Protein AF-A0A7C7SP06-F1 (afdb_monomer)

Nearest PDB structures (foldseek):
  2fic-assembly3_B  TM=8.938E-01  e=1.751E+00  Homo sapiens
  7n6g-assembly1_3I  TM=9.439E-01  e=5.041E+00  Chlamydomonas reinhardtii
  3qo8-assembly1_A-2  TM=9.342E-01  e=4.417E+00  Candida albicans
  8sza-assembly1_B  TM=9.065E-01  e=4.417E+00  Homo sapiens

pLDDT: mean 90.69, std 10.82, range [52.47, 98.25]

Radius of gyration: 15.61 Å; Cα contacts (8 Å, |Δi|>4): 30; chains: 1; bounding box: 33×17×46 Å

Mean predicted aligned error: 4.69 Å

Solvent-accessible surface area (backbone atoms only — not comparable to full-atom values): 3679 Å² total; per-residue (Å²): 138,64,70,68,65,52,52,52,50,52,51,52,54,50,47,53,52,45,52,53,50,40,50,53,44,48,55,50,44,57,51,43,74,68,38,95,80,56,53,63,70,56,47,51,50,46,51,53,52,38,50,56,41,51,54,52,44,54,57,48,52,67,70,76,108

Secondary structure (DSSP, 8-state):
--HHHHHHHHHHHHHHHHHHHHHHHHHHHHHHHHSSS--HHHHHHHHHHHHHHHHHHHHHHHHH-

Foldseek 3Di:
DVVVVVVLVVLVVVLVVLVVLLVVLVVVLVVLVPDPPRPVVVNVVSVVVSVVSVVVNVVSVVVND

Structure (mmCIF, N/CA/C/O backbone):
data_AF-A0A7C7SP06-F1
#
_entry.id   AF-A0A7C7SP06-F1
#
loop_
_atom_site.group_PDB
_atom_site.id
_atom_site.type_symbol
_atom_site.label_atom_id
_atom_site.label_alt_id
_atom_site.label_comp_id
_atom_site.label_asym_id
_atom_site.label_entity_id
_atom_site.label_seq_id
_atom_site.pdbx_PDB_ins_code
_atom_site.Cartn_x
_atom_site.Cartn_y
_atom_site.Cartn_z
_atom_site.o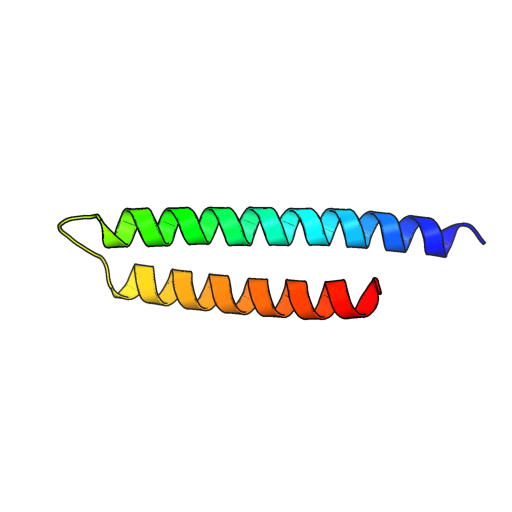ccupancy
_atom_site.B_iso_or_equiv
_atom_site.auth_seq_id
_atom_site.auth_comp_id
_atom_site.auth_asym_id
_atom_site.auth_atom_id
_atom_site.pdbx_PDB_model_num
ATOM 1 N N . MET A 1 1 ? 15.437 -7.922 -31.185 1.00 52.47 1 MET A N 1
ATOM 2 C CA . MET A 1 1 ? 15.586 -7.031 -30.006 1.00 52.47 1 MET A CA 1
ATOM 3 C C . MET A 1 1 ? 14.280 -6.285 -29.653 1.00 52.47 1 MET A C 1
ATOM 5 O O . MET A 1 1 ? 14.329 -5.124 -29.276 1.00 52.47 1 MET A O 1
ATOM 9 N N . GLN A 1 2 ? 13.102 -6.924 -29.739 1.00 58.47 2 GLN A N 1
ATOM 10 C CA . GLN A 1 2 ? 11.810 -6.297 -29.378 1.00 58.47 2 GLN A CA 1
ATOM 11 C C . GLN A 1 2 ? 11.346 -6.646 -27.947 1.00 58.47 2 GLN A C 1
ATOM 13 O O . GLN A 1 2 ? 10.699 -5.833 -27.297 1.00 58.47 2 GLN A O 1
ATOM 18 N N . ASN A 1 3 ? 11.790 -7.793 -27.420 1.00 60.97 3 ASN A N 1
ATOM 19 C CA . ASN A 1 3 ? 11.305 -8.391 -26.169 1.00 60.97 3 ASN A CA 1
ATOM 20 C C . ASN A 1 3 ? 11.591 -7.558 -24.894 1.00 60.97 3 ASN A C 1
ATOM 22 O O . ASN A 1 3 ? 10.812 -7.557 -23.948 1.00 60.97 3 ASN A O 1
ATOM 26 N N . THR A 1 4 ? 12.688 -6.793 -24.861 1.00 64.50 4 THR A N 1
ATOM 27 C CA . THR A 1 4 ? 13.074 -5.991 -23.682 1.00 64.50 4 THR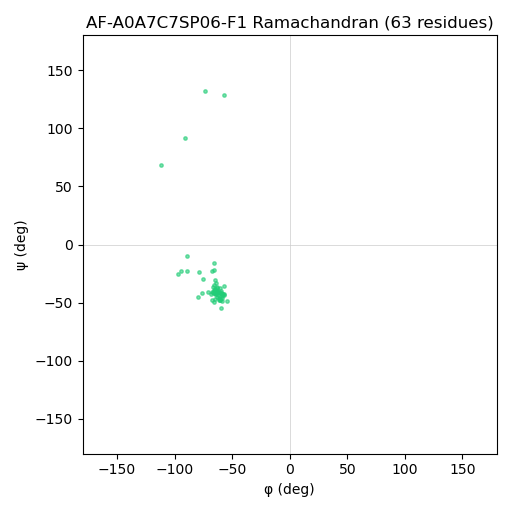 A CA 1
ATOM 28 C C . THR A 1 4 ? 12.229 -4.727 -23.502 1.00 64.50 4 THR A C 1
ATOM 30 O O . THR A 1 4 ? 11.996 -4.292 -22.377 1.00 64.50 4 THR A O 1
ATOM 33 N N . ARG A 1 5 ? 11.722 -4.140 -24.596 1.00 65.62 5 ARG A N 1
ATOM 34 C CA . ARG A 1 5 ? 10.881 -2.927 -24.554 1.00 65.62 5 ARG A CA 1
ATOM 35 C C . ARG A 1 5 ? 9.432 -3.213 -24.163 1.00 65.62 5 ARG A C 1
ATOM 37 O O . ARG A 1 5 ? 8.729 -2.305 -23.727 1.00 65.62 5 ARG A O 1
ATOM 44 N N . GLU A 1 6 ? 8.967 -4.436 -24.383 1.00 70.38 6 GLU A N 1
ATOM 45 C CA . GLU A 1 6 ? 7.634 -4.880 -23.967 1.00 70.38 6 GLU A CA 1
ATOM 46 C C . GLU A 1 6 ? 7.629 -5.224 -22.479 1.00 70.38 6 GLU A C 1
ATOM 48 O O . GLU A 1 6 ? 6.782 -4.709 -21.755 1.00 70.38 6 GLU A O 1
ATOM 53 N N . ALA A 1 7 ? 8.646 -5.954 -22.005 1.00 74.94 7 ALA A N 1
ATOM 54 C CA . ALA A 1 7 ? 8.827 -6.249 -20.585 1.00 74.94 7 ALA A CA 1
ATOM 55 C C . ALA A 1 7 ? 8.857 -4.974 -19.720 1.00 74.94 7 ALA A C 1
ATOM 57 O O . ALA A 1 7 ? 8.079 -4.859 -18.777 1.00 74.94 7 ALA A O 1
ATOM 58 N N . SER A 1 8 ? 9.653 -3.969 -20.106 1.00 79.44 8 SER A N 1
ATOM 59 C CA . SER A 1 8 ? 9.733 -2.691 -19.379 1.00 79.44 8 SER A CA 1
ATOM 60 C C . SER A 1 8 ? 8.408 -1.906 -19.385 1.00 79.44 8 SER A C 1
ATOM 62 O O . SER A 1 8 ? 8.054 -1.272 -18.393 1.00 79.44 8 SER A O 1
ATOM 64 N N . ARG A 1 9 ? 7.609 -1.991 -20.462 1.00 84.06 9 ARG A N 1
ATOM 65 C CA . ARG A 1 9 ? 6.266 -1.382 -20.502 1.00 84.06 9 ARG A CA 1
ATOM 66 C C . ARG A 1 9 ? 5.284 -2.078 -19.564 1.00 84.06 9 ARG A C 1
ATOM 68 O O . ARG A 1 9 ? 4.527 -1.399 -18.875 1.00 84.06 9 ARG A O 1
ATOM 75 N N . THR A 1 10 ? 5.304 -3.407 -19.516 1.00 89.12 10 THR A N 1
ATOM 76 C CA . THR A 1 10 ? 4.475 -4.183 -18.585 1.00 89.12 10 THR A CA 1
ATOM 77 C C . THR A 1 10 ? 4.875 -3.929 -17.133 1.00 89.12 10 THR A C 1
ATOM 79 O O . THR A 1 10 ? 4.003 -3.800 -16.277 1.00 89.12 10 THR A O 1
ATOM 82 N N . GLU A 1 11 ? 6.170 -3.804 -16.848 1.00 90.56 11 GLU A N 1
ATOM 83 C CA . GLU A 1 11 ? 6.680 -3.492 -15.511 1.00 90.56 11 GLU A CA 1
ATOM 84 C C . GLU A 1 11 ? 6.290 -2.080 -15.055 1.00 90.56 11 GLU A C 1
ATOM 86 O O . GLU A 1 11 ? 5.841 -1.926 -13.922 1.00 90.56 11 GLU A O 1
ATOM 91 N N . ASN A 1 12 ? 6.339 -1.077 -15.939 1.00 91.69 12 ASN A N 1
ATOM 92 C CA . ASN A 1 12 ? 5.841 0.271 -15.636 1.00 91.69 12 ASN A CA 1
ATOM 93 C C . ASN A 1 12 ? 4.328 0.286 -15.360 1.00 91.69 12 ASN A C 1
ATOM 95 O O . ASN A 1 12 ? 3.890 0.855 -14.363 1.00 91.69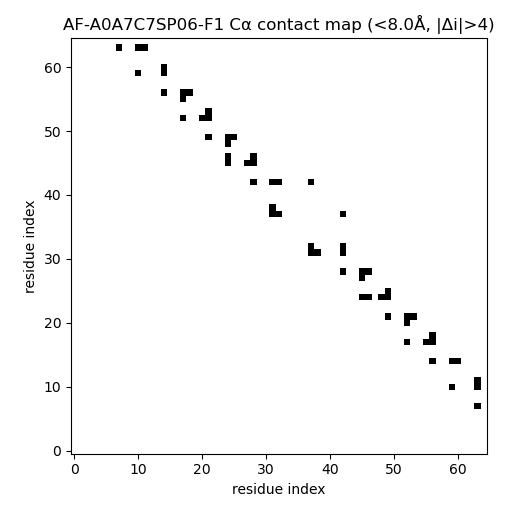 12 ASN A O 1
ATOM 99 N N . ALA A 1 13 ? 3.521 -0.399 -16.177 1.00 93.62 13 ALA A N 1
ATOM 100 C CA . ALA A 1 13 ? 2.078 -0.503 -15.937 1.00 93.62 13 ALA A CA 1
ATOM 101 C C . ALA A 1 13 ? 1.761 -1.231 -14.615 1.00 93.62 13 ALA A C 1
ATOM 103 O O . ALA A 1 13 ? 0.820 -0.885 -13.895 1.00 93.62 13 ALA A O 1
ATOM 104 N N . TYR A 1 14 ? 2.558 -2.245 -14.270 1.00 93.62 14 TYR A N 1
ATOM 105 C CA . TYR A 1 14 ? 2.433 -2.937 -12.994 1.00 93.62 14 TYR A CA 1
ATOM 106 C C . TYR A 1 14 ? 2.813 -2.030 -11.814 1.00 93.62 14 TYR A C 1
ATOM 108 O O . TYR A 1 14 ? 2.095 -2.017 -10.812 1.00 93.62 14 TYR A O 1
ATOM 116 N N . LEU A 1 15 ? 3.871 -1.223 -11.949 1.00 95.19 15 LEU A N 1
ATOM 117 C CA . LEU A 1 15 ? 4.272 -0.220 -10.960 1.00 95.19 15 LEU A CA 1
ATOM 118 C C . LEU A 1 15 ? 3.158 0.805 -10.712 1.00 95.19 15 LEU A C 1
ATOM 120 O O . LEU A 1 15 ? 2.776 1.024 -9.563 1.00 95.19 15 LEU A O 1
ATOM 124 N N . GLU A 1 16 ? 2.576 1.365 -11.773 1.00 96.56 16 GLU A N 1
ATOM 125 C CA . GLU A 1 16 ? 1.439 2.290 -11.679 1.00 96.56 16 GLU A CA 1
ATOM 126 C C . GLU A 1 16 ? 0.251 1.655 -10.942 1.00 96.56 16 GLU A C 1
ATOM 128 O O . GLU A 1 16 ? -0.346 2.271 -10.055 1.00 96.56 16 GLU A O 1
ATOM 133 N N . SER A 1 17 ? -0.059 0.385 -11.231 1.00 97.06 17 SER A N 1
ATOM 134 C CA . SER A 1 17 ? -1.114 -0.336 -10.515 1.00 97.06 17 SER A CA 1
ATOM 135 C C . SER A 1 17 ? -0.807 -0.504 -9.025 1.00 97.06 17 SER A C 1
ATOM 137 O O . SER A 1 17 ? -1.717 -0.383 -8.199 1.00 97.06 17 SER A O 1
ATOM 139 N N . LEU A 1 18 ? 0.442 -0.803 -8.661 1.00 97.25 18 LEU A N 1
ATOM 140 C CA . LEU A 1 18 ? 0.848 -0.926 -7.262 1.00 97.25 18 LEU A CA 1
ATOM 141 C C . LEU A 1 18 ? 0.750 0.417 -6.530 1.00 97.25 18 LEU A C 1
ATOM 143 O O . LEU A 1 18 ? 0.238 0.450 -5.410 1.00 97.25 18 LEU A O 1
ATOM 147 N N . LEU A 1 19 ? 1.169 1.513 -7.166 1.00 97.06 19 LEU A N 1
ATOM 148 C CA . LEU A 1 19 ? 1.055 2.868 -6.621 1.00 97.06 19 LEU A CA 1
ATOM 149 C C . LEU A 1 19 ? -0.411 3.244 -6.369 1.00 97.06 19 LEU A C 1
ATOM 151 O O . LEU A 1 19 ? -0.756 3.641 -5.254 1.00 97.06 19 LEU A O 1
ATOM 155 N N . ALA A 1 20 ? -1.292 3.004 -7.344 1.00 98.00 20 ALA A N 1
ATOM 156 C CA . ALA A 1 20 ? -2.726 3.250 -7.199 1.00 98.00 20 ALA A CA 1
ATOM 157 C C . ALA A 1 20 ? -3.346 2.429 -6.051 1.00 98.00 20 ALA A C 1
ATOM 159 O O . ALA A 1 20 ? -4.131 2.944 -5.252 1.00 98.00 20 ALA A O 1
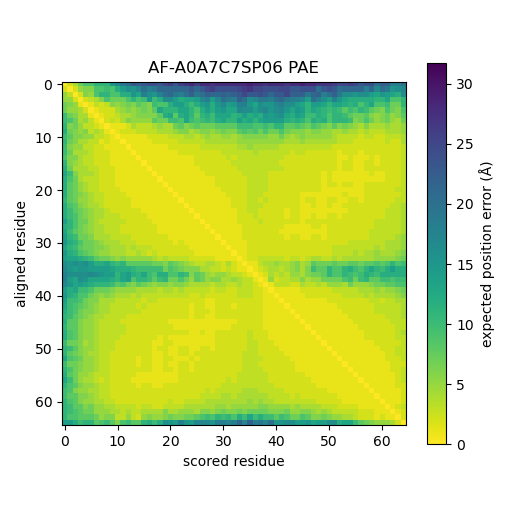ATOM 160 N N . LYS A 1 21 ? -2.964 1.151 -5.908 1.00 97.62 21 LYS A N 1
ATOM 161 C CA . LYS A 1 21 ? -3.415 0.303 -4.789 1.00 97.62 21 LYS A CA 1
ATOM 162 C C . LYS A 1 21 ? -2.910 0.818 -3.440 1.00 97.62 21 LYS A C 1
ATOM 164 O O . LYS A 1 21 ? -3.667 0.832 -2.469 1.00 97.62 21 LYS A O 1
ATOM 169 N N . HIS A 1 22 ? -1.651 1.244 -3.369 1.00 98.00 22 HIS A N 1
ATOM 170 C CA . HIS A 1 22 ? -1.056 1.798 -2.155 1.00 98.00 22 HIS A CA 1
ATOM 171 C C . HIS A 1 22 ? -1.769 3.085 -1.706 1.00 98.00 22 HIS A C 1
ATOM 173 O O . HIS A 1 22 ? -2.047 3.262 -0.513 1.00 98.00 22 HIS A O 1
ATOM 179 N N . GLU A 1 23 ? -2.107 3.965 -2.648 1.00 97.94 23 GLU A N 1
ATOM 180 C CA . GLU A 1 23 ? -2.878 5.179 -2.382 1.00 97.94 23 GLU A CA 1
ATOM 181 C C . GLU A 1 23 ? -4.300 4.852 -1.908 1.00 97.94 23 GLU A C 1
ATOM 183 O O . GLU A 1 23 ? -4.723 5.334 -0.856 1.00 97.94 23 GLU A O 1
ATOM 188 N N . ALA A 1 24 ? -4.999 3.940 -2.590 1.00 97.81 24 ALA A N 1
ATOM 189 C CA . ALA A 1 24 ? -6.344 3.521 -2.201 1.00 97.81 24 ALA A CA 1
ATOM 190 C C . ALA A 1 24 ? -6.394 2.932 -0.779 1.00 97.81 24 ALA A C 1
ATOM 192 O O . ALA A 1 24 ? -7.291 3.253 0.003 1.00 97.81 24 ALA A O 1
ATOM 193 N N . ILE A 1 25 ? -5.419 2.097 -0.405 1.00 97.50 25 ILE A N 1
ATOM 194 C CA . ILE A 1 25 ? -5.330 1.552 0.958 1.00 97.50 25 ILE A CA 1
ATOM 195 C C . ILE A 1 25 ? -5.029 2.657 1.971 1.00 97.50 25 ILE A C 1
ATOM 197 O O . ILE A 1 25 ? -5.577 2.630 3.071 1.00 97.50 25 ILE A O 1
ATOM 201 N N . SER A 1 26 ? -4.202 3.641 1.611 1.00 97.50 26 SER A N 1
ATOM 202 C CA . SER A 1 26 ? -3.938 4.802 2.469 1.00 97.50 26 SER A CA 1
ATOM 203 C C . SER A 1 26 ? -5.221 5.581 2.753 1.00 97.50 26 SER A C 1
ATOM 205 O O . SER A 1 26 ? -5.543 5.797 3.917 1.00 97.50 26 SER A O 1
ATOM 207 N N . GLY A 1 27 ? -6.010 5.880 1.716 1.00 97.19 27 GLY A N 1
ATOM 208 C CA . GLY A 1 27 ? -7.304 6.546 1.875 1.00 97.19 27 GLY A CA 1
ATOM 209 C C . GLY A 1 27 ? -8.281 5.749 2.744 1.00 97.19 27 GLY A C 1
ATOM 210 O O . GLY A 1 27 ? -8.946 6.320 3.605 1.00 97.19 27 GLY A O 1
ATOM 211 N N . ARG A 1 28 ? -8.323 4.418 2.593 1.00 95.81 28 ARG A N 1
ATOM 212 C CA . ARG A 1 28 ? -9.156 3.546 3.442 1.00 95.81 28 ARG A CA 1
ATOM 213 C C . ARG A 1 28 ? -8.706 3.547 4.901 1.00 95.81 28 ARG A C 1
ATOM 215 O O . ARG A 1 28 ? -9.553 3.597 5.783 1.00 95.81 28 ARG A O 1
ATOM 222 N N . ILE A 1 29 ? -7.399 3.515 5.171 1.00 96.38 29 ILE A N 1
ATOM 223 C CA . ILE A 1 29 ? -6.875 3.632 6.541 1.00 96.38 29 ILE A CA 1
ATOM 224 C C . ILE A 1 29 ? -7.320 4.959 7.158 1.00 96.38 29 ILE A C 1
ATOM 226 O O . ILE A 1 29 ? -7.805 4.965 8.285 1.00 96.38 29 ILE A O 1
ATOM 230 N N . ASP A 1 30 ? -7.200 6.061 6.420 1.00 96.44 30 ASP A N 1
ATOM 231 C CA . ASP A 1 30 ? -7.570 7.386 6.918 1.00 96.44 30 ASP A CA 1
ATOM 232 C C . ASP A 1 30 ? -9.076 7.509 7.181 1.00 96.44 30 ASP A C 1
ATOM 234 O O . ASP A 1 30 ? -9.482 8.178 8.130 1.00 96.44 30 ASP A O 1
ATOM 238 N N . GLN A 1 31 ? -9.911 6.860 6.367 1.00 94.94 31 GLN A N 1
ATOM 239 C CA . GLN A 1 31 ? -11.357 6.781 6.588 1.00 94.94 31 GLN A CA 1
ATOM 240 C C . GLN A 1 31 ? -11.694 5.982 7.851 1.00 94.94 31 GLN A C 1
ATOM 242 O O . GLN A 1 31 ? -12.432 6.475 8.702 1.00 94.94 31 GLN A O 1
ATOM 247 N N . GLU A 1 32 ? -11.118 4.788 8.008 1.00 94.38 32 GLU A N 1
ATOM 248 C CA . GLU A 1 32 ? -11.344 3.936 9.181 1.00 94.38 32 GLU A CA 1
ATOM 249 C C . GLU A 1 32 ? -10.851 4.593 10.472 1.00 94.38 32 GLU A C 1
ATOM 251 O O . GLU A 1 32 ? -11.516 4.502 11.496 1.00 94.38 32 GLU A O 1
ATOM 256 N N . LEU A 1 33 ? -9.723 5.312 10.434 1.00 93.44 33 LEU A N 1
ATOM 257 C CA . LEU A 1 33 ? -9.192 6.040 11.592 1.00 93.44 33 LEU A CA 1
ATOM 258 C C . LEU A 1 33 ? -10.060 7.230 12.020 1.00 93.44 33 LEU A C 1
ATOM 260 O O . LEU A 1 33 ? -9.977 7.661 13.167 1.00 93.44 33 LEU A O 1
ATOM 264 N N . LYS A 1 34 ? -10.875 7.776 11.114 1.00 93.62 34 LYS A N 1
ATOM 265 C CA . LYS A 1 34 ? -11.840 8.844 11.417 1.00 93.62 34 LYS A CA 1
ATOM 266 C C . LYS A 1 34 ? -13.197 8.296 11.860 1.00 93.62 34 LYS A C 1
ATOM 268 O O . LYS A 1 34 ? -14.048 9.071 12.293 1.00 93.62 34 LYS A O 1
ATOM 273 N N . HIS A 1 35 ? -13.424 6.990 11.727 1.00 90.06 35 HIS A N 1
ATOM 274 C CA . HIS A 1 35 ? -14.695 6.374 12.068 1.00 90.06 35 HIS A CA 1
ATOM 275 C C . HIS A 1 35 ? -14.858 6.302 13.599 1.00 90.06 35 HIS A C 1
ATOM 277 O O . HIS A 1 35 ? -13.952 5.838 14.280 1.00 90.06 35 HIS A O 1
ATOM 283 N N . PRO A 1 36 ? -15.999 6.706 14.184 1.00 84.00 36 PRO A N 1
ATOM 284 C CA . PRO A 1 36 ? -16.187 6.696 15.641 1.00 84.00 36 PRO A CA 1
ATOM 285 C C . PRO A 1 36 ? -16.180 5.285 16.252 1.00 84.00 36 PRO A C 1
ATOM 287 O O . PRO A 1 36 ? -15.900 5.126 17.436 1.00 84.00 36 PRO A O 1
ATOM 290 N N . ALA A 1 37 ? -16.4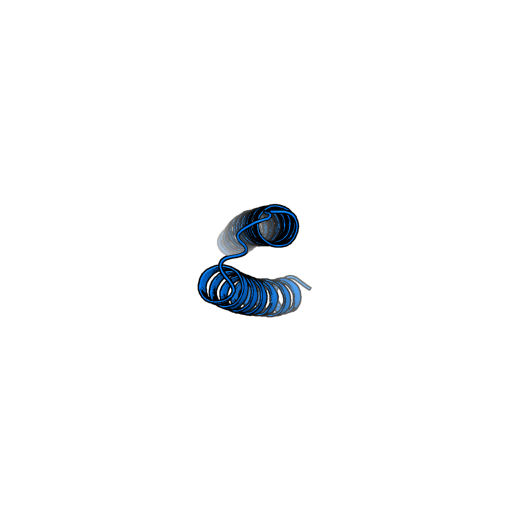50 4.255 15.447 1.00 91.19 37 ALA A N 1
ATOM 291 C CA . ALA A 1 37 ? -16.280 2.852 15.816 1.00 91.19 37 ALA A CA 1
ATOM 292 C C . ALA A 1 37 ? -15.131 2.241 15.002 1.00 91.19 37 ALA A C 1
ATOM 294 O O . ALA A 1 37 ? -15.372 1.458 14.081 1.00 91.19 37 ALA A O 1
ATOM 295 N N . ILE A 1 38 ? -13.897 2.675 15.275 1.00 87.88 38 ILE A N 1
ATOM 296 C CA . ILE A 1 38 ? -12.699 2.174 14.588 1.00 87.88 38 ILE A CA 1
ATOM 297 C C . ILE A 1 38 ? -12.606 0.660 14.766 1.00 87.88 38 ILE A C 1
ATOM 299 O O . ILE A 1 38 ? -12.601 0.146 15.885 1.00 87.88 38 ILE A O 1
ATOM 303 N N . GLN A 1 39 ? -12.443 -0.057 13.658 1.00 92.44 39 GLN A N 1
ATOM 304 C CA . GLN A 1 39 ? -12.080 -1.468 13.692 1.00 92.44 39 GLN A CA 1
ATOM 305 C C . GLN A 1 39 ? -10.555 -1.606 13.651 1.00 92.44 39 GLN A C 1
ATOM 307 O O . GLN A 1 39 ? -9.943 -1.673 12.584 1.00 92.44 39 GLN A O 1
ATOM 312 N N . GLU A 1 40 ? -9.910 -1.662 14.817 1.00 91.56 40 GLU A N 1
ATOM 313 C CA . GLU A 1 40 ? -8.441 -1.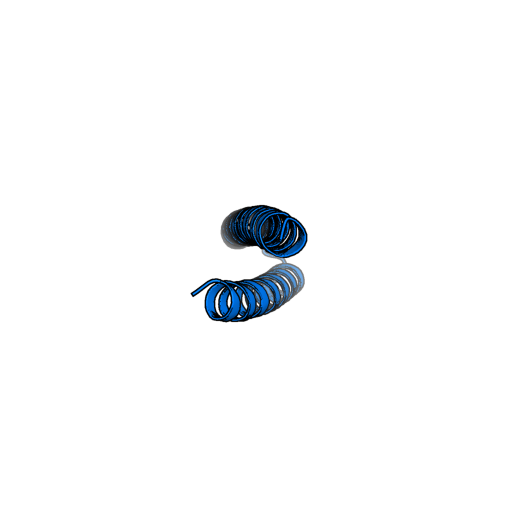727 14.905 1.00 91.56 40 GLU A CA 1
ATOM 314 C C . GLU A 1 40 ? -7.841 -2.925 14.154 1.00 91.56 40 GLU A C 1
ATOM 316 O O . 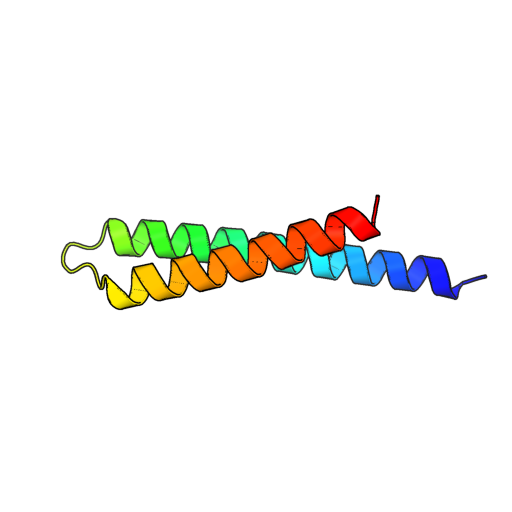GLU A 1 40 ? -6.781 -2.814 13.534 1.00 91.56 40 GLU A O 1
ATOM 321 N N . SER A 1 41 ? -8.534 -4.068 14.155 1.00 94.94 41 SER A N 1
ATOM 322 C CA . SER A 1 41 ? -8.134 -5.267 13.410 1.00 94.94 41 SER A CA 1
ATOM 323 C C . SER A 1 41 ? -8.119 -5.027 11.896 1.00 94.94 41 SER A C 1
ATOM 325 O O . SER A 1 41 ? -7.188 -5.458 11.208 1.00 94.94 41 SER A O 1
ATOM 327 N N . LEU A 1 42 ? -9.101 -4.283 11.381 1.00 94.50 42 LEU A N 1
ATOM 328 C CA . LEU A 1 42 ? -9.174 -3.872 9.984 1.00 94.50 42 LEU A CA 1
ATOM 329 C C . LEU A 1 42 ? -8.049 -2.892 9.646 1.00 94.50 42 LEU A C 1
ATOM 331 O O . LEU A 1 42 ? -7.328 -3.116 8.675 1.00 94.50 42 LEU A O 1
ATOM 335 N N . VAL A 1 43 ? -7.838 -1.863 10.471 1.00 96.19 43 VAL A N 1
ATOM 336 C CA . VAL A 1 43 ? -6.748 -0.890 10.291 1.00 96.19 43 VAL A CA 1
ATOM 337 C C . VAL A 1 43 ? -5.386 -1.588 10.299 1.00 96.19 43 VAL A C 1
ATOM 339 O O . VAL A 1 43 ? -4.540 -1.308 9.448 1.00 96.19 43 VAL A O 1
ATOM 342 N N . LYS A 1 44 ? -5.168 -2.541 11.212 1.00 97.25 44 LYS A N 1
ATOM 343 C CA . LYS A 1 44 ? -3.938 -3.343 11.271 1.00 97.25 44 LYS A CA 1
ATOM 344 C C . LYS A 1 44 ? -3.741 -4.155 9.991 1.00 97.25 44 LYS A C 1
ATOM 346 O O . LYS A 1 44 ? -2.645 -4.142 9.433 1.00 97.25 44 LYS A O 1
ATOM 351 N N . ARG A 1 45 ? -4.792 -4.817 9.495 1.00 97.69 45 ARG A N 1
ATOM 352 C CA . ARG A 1 45 ? -4.745 -5.572 8.234 1.00 97.69 45 ARG A CA 1
ATOM 353 C C . ARG A 1 45 ? -4.410 -4.668 7.047 1.00 97.69 45 ARG A C 1
ATOM 355 O O . ARG A 1 45 ? -3.523 -5.009 6.272 1.00 97.69 45 ARG A O 1
ATOM 362 N N . LEU A 1 46 ? -5.058 -3.507 6.944 1.00 97.56 46 LEU A N 1
ATOM 363 C CA . LEU A 1 46 ? -4.805 -2.536 5.877 1.00 97.56 46 LEU A CA 1
ATOM 364 C C . LEU A 1 46 ? -3.367 -1.998 5.926 1.00 97.56 46 LEU A C 1
ATOM 366 O O . LEU A 1 46 ? -2.720 -1.879 4.890 1.00 97.56 46 LEU A O 1
ATOM 370 N N . LYS A 1 47 ? -2.821 -1.725 7.119 1.00 97.62 47 LYS A N 1
ATOM 371 C CA . LYS A 1 47 ? -1.418 -1.301 7.280 1.00 97.62 47 LYS A CA 1
ATOM 372 C C . LYS A 1 47 ? -0.428 -2.376 6.821 1.00 97.62 47 LYS A C 1
ATOM 374 O O . LYS A 1 47 ? 0.556 -2.039 6.167 1.00 97.62 47 LYS A O 1
ATOM 379 N N . LEU A 1 48 ? -0.687 -3.648 7.130 1.00 98.25 48 LEU A N 1
ATOM 380 C CA . LEU A 1 48 ? 0.143 -4.767 6.662 1.00 98.25 48 LEU A CA 1
ATOM 381 C C . LEU A 1 48 ? 0.078 -4.924 5.139 1.00 98.25 48 LEU A C 1
ATOM 383 O O . LEU A 1 48 ? 1.105 -5.106 4.490 1.00 98.25 48 LEU A O 1
ATOM 387 N N . GLU A 1 49 ? -1.116 -4.809 4.559 1.00 97.62 49 GLU A N 1
ATOM 388 C CA . GLU A 1 49 ? -1.302 -4.851 3.108 1.00 97.62 49 GLU A CA 1
ATOM 389 C C . GLU A 1 49 ? -0.571 -3.691 2.413 1.00 97.62 49 GLU A C 1
ATOM 391 O O . GLU A 1 49 ? 0.154 -3.905 1.440 1.00 97.62 49 GLU A O 1
ATOM 396 N N . LYS A 1 50 ? -0.671 -2.479 2.975 1.00 97.38 50 LYS A N 1
ATOM 397 C CA . LYS A 1 50 ? 0.063 -1.293 2.517 1.00 97.38 50 LYS A CA 1
ATOM 398 C C . LYS A 1 50 ? 1.577 -1.508 2.558 1.00 97.38 50 LYS A C 1
ATOM 400 O O . LYS A 1 50 ? 2.256 -1.165 1.593 1.00 97.38 50 LYS A O 1
ATOM 405 N N . LEU A 1 51 ? 2.103 -2.086 3.642 1.00 98.25 51 LEU A N 1
ATOM 406 C CA . LEU A 1 51 ? 3.530 -2.394 3.775 1.00 98.25 51 LEU A CA 1
ATOM 407 C C . LEU A 1 51 ? 3.990 -3.376 2.690 1.00 98.25 51 LEU A C 1
ATOM 409 O O . LEU A 1 51 ? 4.956 -3.095 1.986 1.00 98.25 51 LEU A O 1
ATOM 413 N N . LYS A 1 52 ? 3.243 -4.464 2.481 1.00 97.75 52 LYS A N 1
ATOM 414 C CA . LYS A 1 52 ? 3.550 -5.466 1.453 1.00 97.75 52 LYS A CA 1
ATOM 415 C C . LYS A 1 52 ? 3.547 -4.880 0.036 1.00 97.75 52 LYS A C 1
ATOM 417 O O . LYS A 1 52 ? 4.334 -5.292 -0.814 1.00 97.75 52 LYS A O 1
ATOM 422 N N . ILE A 1 53 ? 2.639 -3.951 -0.261 1.00 97.25 53 ILE A N 1
ATOM 423 C CA . ILE A 1 53 ? 2.610 -3.273 -1.566 1.00 97.25 53 ILE A CA 1
ATOM 424 C C . ILE A 1 53 ? 3.791 -2.310 -1.697 1.00 97.25 53 ILE A C 1
ATOM 426 O O . ILE A 1 53 ? 4.429 -2.286 -2.746 1.00 97.25 53 ILE A O 1
ATOM 430 N N . LYS A 1 54 ? 4.135 -1.573 -0.635 1.00 97.44 54 LYS A N 1
ATOM 431 C CA . LYS A 1 54 ? 5.314 -0.698 -0.618 1.00 97.44 54 LYS A CA 1
ATOM 432 C C . LYS A 1 54 ? 6.605 -1.475 -0.897 1.00 97.44 54 LYS A C 1
ATOM 434 O O . LYS A 1 54 ? 7.424 -1.015 -1.681 1.00 97.44 54 LYS A O 1
ATOM 439 N N . GLU A 1 55 ? 6.772 -2.655 -0.303 1.00 97.81 55 GLU A N 1
ATOM 440 C CA . GLU A 1 55 ? 7.925 -3.530 -0.569 1.00 97.81 55 GLU A CA 1
ATOM 441 C C . GLU A 1 55 ? 7.996 -3.960 -2.041 1.00 97.81 55 GLU A C 1
ATOM 443 O O . GLU A 1 55 ? 9.068 -3.935 -2.642 1.00 97.81 55 GLU A O 1
ATOM 448 N N . GLN A 1 56 ? 6.853 -4.294 -2.649 1.00 96.19 56 GLN A N 1
ATOM 449 C CA . GLN A 1 56 ? 6.786 -4.636 -4.074 1.00 96.19 56 GLN A CA 1
ATOM 450 C C . GLN A 1 56 ? 7.129 -3.450 -4.982 1.00 96.19 56 GLN A C 1
ATOM 452 O O . GLN A 1 56 ? 7.816 -3.653 -5.979 1.00 96.19 56 GLN A O 1
ATOM 457 N N . ILE A 1 57 ? 6.681 -2.238 -4.635 1.00 96.38 57 ILE A N 1
ATOM 458 C CA . ILE A 1 57 ? 7.029 -0.998 -5.346 1.00 96.38 57 ILE A CA 1
ATOM 459 C C . ILE A 1 57 ? 8.541 -0.798 -5.315 1.00 96.38 57 ILE A C 1
ATOM 461 O O . ILE A 1 57 ? 9.156 -0.752 -6.371 1.00 96.38 57 ILE A O 1
ATOM 465 N N . VAL A 1 58 ? 9.148 -0.794 -4.122 1.00 96.75 58 VAL A N 1
ATOM 466 C CA . VAL A 1 58 ? 10.598 -0.590 -3.957 1.00 96.75 58 VAL A CA 1
ATOM 467 C C . VAL A 1 58 ? 11.398 -1.630 -4.742 1.00 96.75 58 VAL A C 1
ATOM 469 O O . VAL A 1 58 ? 12.370 -1.295 -5.415 1.00 96.75 58 VAL A O 1
ATOM 472 N N . HIS A 1 59 ? 10.981 -2.897 -4.692 1.00 94.44 59 HIS A N 1
ATOM 473 C CA . HIS A 1 59 ? 11.639 -3.963 -5.441 1.00 94.44 59 HIS A CA 1
ATOM 474 C C . HIS A 1 59 ? 11.511 -3.783 -6.963 1.00 94.44 59 HIS A C 1
ATOM 476 O O . HIS A 1 59 ? 12.450 -4.078 -7.696 1.00 94.44 59 HIS A O 1
ATOM 482 N N . LEU A 1 60 ? 10.360 -3.323 -7.459 1.00 93.00 60 LEU A N 1
ATOM 483 C CA . LEU A 1 60 ? 10.131 -3.112 -8.888 1.00 93.00 60 LEU A CA 1
ATOM 484 C C . LEU A 1 60 ? 10.829 -1.848 -9.408 1.00 93.00 60 LEU A C 1
ATOM 486 O O . LEU A 1 60 ? 11.452 -1.900 -10.462 1.00 93.00 60 LEU A O 1
ATOM 490 N N . GLU A 1 61 ? 10.796 -0.750 -8.653 1.00 92.62 61 GLU A N 1
ATOM 491 C CA . GLU A 1 61 ? 11.538 0.482 -8.947 1.00 92.62 61 GLU A CA 1
ATOM 492 C C . GLU A 1 61 ? 13.046 0.219 -9.007 1.00 92.62 61 GLU A C 1
ATOM 494 O O . GLU A 1 61 ? 13.718 0.681 -9.924 1.00 92.62 61 GLU A O 1
ATOM 499 N N . GLY A 1 62 ? 13.577 -0.595 -8.088 1.00 91.75 62 GLY A N 1
ATOM 500 C CA . GLY A 1 62 ? 14.981 -1.010 -8.107 1.00 91.75 62 GLY A CA 1
ATOM 501 C C . GLY A 1 62 ? 15.374 -1.894 -9.298 1.00 91.75 62 GLY A C 1
ATOM 502 O O . GLY A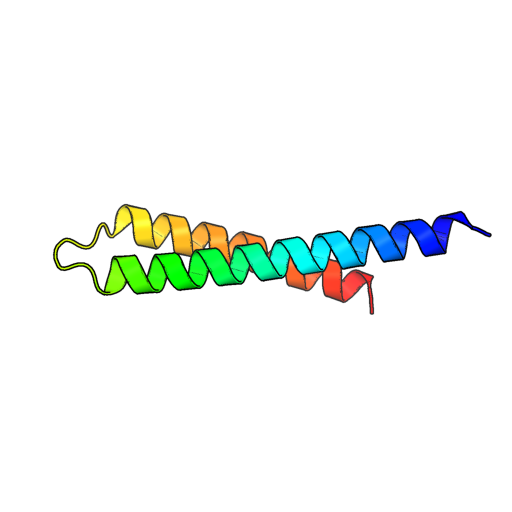 1 62 ? 16.562 -2.061 -9.546 1.00 91.75 62 GLY A O 1
ATOM 503 N N . ARG A 1 63 ? 14.407 -2.471 -10.025 1.00 87.62 63 ARG A N 1
ATOM 504 C CA . ARG A 1 63 ? 14.640 -3.242 -11.262 1.00 87.62 63 ARG A CA 1
ATOM 505 C C . ARG A 1 63 ? 14.493 -2.399 -12.531 1.00 87.62 63 ARG A C 1
ATOM 507 O O . ARG A 1 63 ? 14.988 -2.812 -13.575 1.00 87.62 63 ARG A O 1
ATOM 514 N N . LEU A 1 64 ? 13.755 -1.290 -12.447 1.00 82.12 64 LEU A N 1
ATOM 515 C CA . LEU A 1 64 ? 13.493 -0.365 -13.553 1.00 82.12 64 LEU A CA 1
ATOM 516 C C . LEU A 1 64 ? 14.555 0.742 -13.671 1.00 82.12 64 LEU A C 1
ATOM 518 O O . LEU A 1 64 ? 14.695 1.311 -14.754 1.00 82.12 64 LEU A O 1
ATOM 522 N N . ASN A 1 65 ? 15.272 1.031 -12.579 1.00 69.88 65 ASN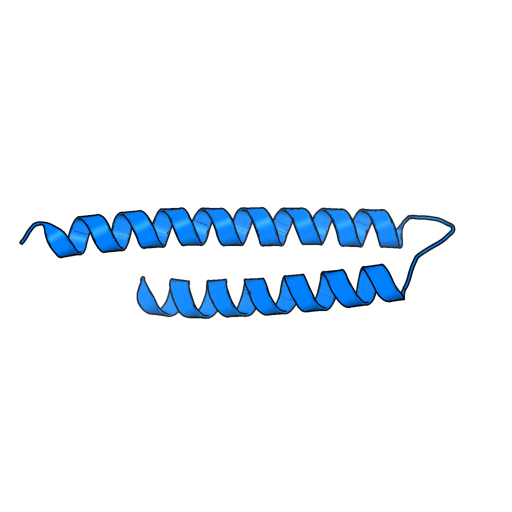 A N 1
ATOM 523 C CA . ASN A 1 65 ? 16.441 1.920 -12.530 1.00 69.88 65 ASN A CA 1
ATOM 524 C C . ASN A 1 65 ? 17.738 1.182 -12.880 1.00 69.88 65 ASN A C 1
ATOM 526 O O . ASN A 1 65 ? 18.614 1.827 -13.498 1.00 69.88 65 ASN A O 1
#

Sequence (65 aa):
MQNTREASRTENAYLESLLAKHEAISGRIDQELKHPAIQESLVKRLKLEKLKIKEQIVHLEGRLN